Protein AF-A0A382UKV9-F1 (afdb_monomer_lite)

Sequence (98 aa):
MVANATGVSQAVAVSSGTSGLHAALVAVGVGRDDLVVLPSFTFIASANAIAYCGASPWLFDVTEESWTLDPALLTKHFETETYQKNGRLIHKETGRRV

Structure (mmCIF, N/CA/C/O backbone):
data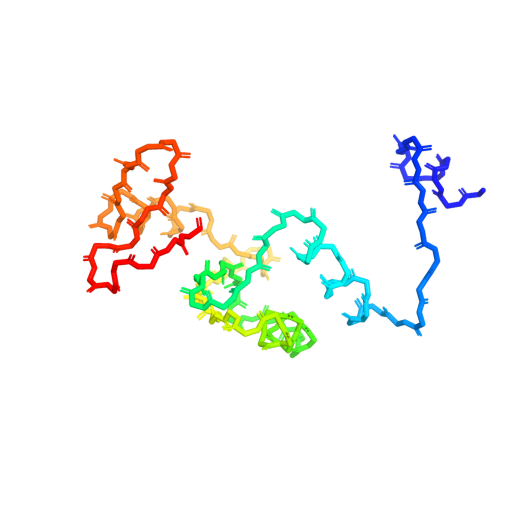_AF-A0A382UKV9-F1
#
_entry.id   AF-A0A382UKV9-F1
#
loop_
_atom_site.group_PDB
_atom_site.id
_atom_site.type_symbol
_atom_site.label_atom_id
_atom_site.label_alt_id
_atom_site.label_comp_id
_atom_site.label_asym_id
_atom_site.label_entity_id
_atom_site.label_seq_id
_atom_site.pdbx_PDB_ins_code
_atom_site.Cartn_x
_atom_site.Cartn_y
_atom_site.Cartn_z
_atom_site.occupancy
_atom_site.B_iso_or_equiv
_atom_site.auth_seq_id
_atom_site.auth_comp_id
_atom_site.auth_asym_id
_atom_site.auth_atom_id
_atom_site.pdbx_PDB_model_num
ATOM 1 N N . MET A 1 1 ? 12.023 -14.989 -18.933 1.00 90.56 1 MET A N 1
ATOM 2 C CA . MET A 1 1 ? 12.866 -13.772 -18.853 1.00 90.56 1 MET A CA 1
ATOM 3 C C . MET A 1 1 ? 12.563 -12.960 -17.599 1.00 90.56 1 MET A C 1
ATOM 5 O O . MET A 1 1 ? 13.440 -12.915 -16.756 1.00 90.56 1 MET A O 1
ATOM 9 N N . VAL A 1 2 ? 11.350 -12.412 -17.413 1.00 96.12 2 VAL A N 1
ATOM 10 C CA . VAL A 1 2 ? 11.018 -11.566 -16.238 1.00 96.12 2 VAL A CA 1
ATOM 11 C C . VAL A 1 2 ? 11.151 -12.301 -14.899 1.00 96.12 2 VAL A C 1
ATOM 13 O O . VAL A 1 2 ? 11.930 -11.856 -14.070 1.00 96.12 2 VAL A O 1
ATOM 16 N N . ALA A 1 3 ? 10.486 -13.452 -14.714 1.00 97.44 3 ALA A N 1
ATOM 17 C CA . ALA A 1 3 ? 10.561 -14.211 -13.453 1.00 97.44 3 ALA A CA 1
ATOM 18 C C . ALA A 1 3 ? 12.012 -14.543 -13.041 1.00 97.44 3 ALA A C 1
ATOM 20 O O . ALA A 1 3 ? 12.411 -14.334 -11.901 1.00 97.44 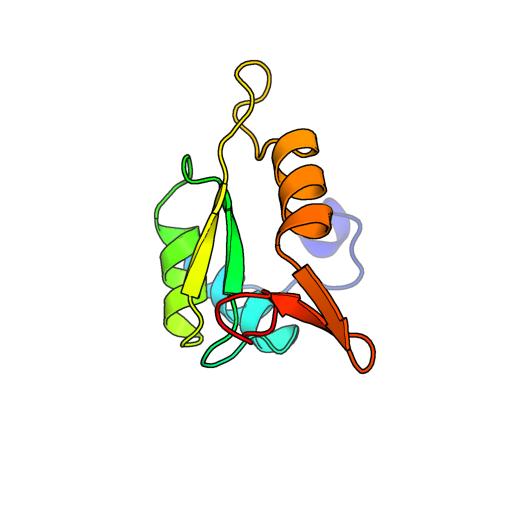3 ALA A O 1
ATOM 21 N N . ASN A 1 4 ? 12.827 -14.965 -14.015 1.00 97.38 4 ASN A N 1
ATOM 22 C CA . ASN A 1 4 ? 14.250 -15.236 -13.813 1.00 97.38 4 ASN A CA 1
ATOM 23 C C . ASN A 1 4 ? 15.051 -13.970 -13.460 1.00 97.38 4 ASN A C 1
ATOM 25 O O . ASN A 1 4 ? 15.909 -14.017 -12.589 1.00 97.38 4 ASN A O 1
ATOM 29 N N . ALA A 1 5 ? 14.774 -12.840 -14.118 1.00 97.62 5 ALA A N 1
ATOM 30 C CA . ALA A 1 5 ? 15.474 -11.578 -13.873 1.00 97.62 5 ALA A CA 1
ATOM 31 C C . ALA A 1 5 ? 15.172 -10.982 -12.487 1.00 97.62 5 ALA A C 1
ATOM 33 O O . ALA A 1 5 ? 16.024 -10.302 -11.925 1.00 97.62 5 ALA A O 1
ATOM 34 N N . THR A 1 6 ? 13.985 -11.237 -11.932 1.00 96.69 6 THR A N 1
ATOM 35 C CA . THR A 1 6 ? 13.578 -10.750 -10.603 1.00 96.69 6 THR A CA 1
ATOM 36 C C . THR A 1 6 ? 13.789 -11.776 -9.486 1.00 96.69 6 THR A C 1
ATOM 38 O O . THR A 1 6 ? 13.447 -11.494 -8.343 1.00 96.69 6 THR A O 1
ATOM 41 N N . GLY A 1 7 ? 14.312 -12.970 -9.792 1.00 97.12 7 GLY A N 1
ATOM 42 C CA . GLY A 1 7 ? 14.559 -14.026 -8.802 1.00 97.12 7 GLY A CA 1
ATOM 43 C C . GLY A 1 7 ? 13.297 -14.652 -8.192 1.00 97.12 7 GLY A C 1
ATOM 44 O O . GLY A 1 7 ? 13.368 -15.235 -7.114 1.00 97.12 7 GLY A O 1
ATOM 45 N N . VAL A 1 8 ? 12.142 -14.537 -8.856 1.00 97.00 8 VAL A N 1
ATOM 46 C CA . VAL A 1 8 ? 10.860 -15.093 -8.383 1.00 97.00 8 VAL A CA 1
ATOM 47 C C . VAL A 1 8 ? 10.494 -16.360 -9.157 1.00 97.00 8 VAL A C 1
ATOM 49 O O . VAL A 1 8 ? 10.909 -16.547 -10.301 1.00 97.00 8 VAL A O 1
ATOM 52 N N . SER A 1 9 ? 9.666 -17.226 -8.568 1.00 96.88 9 SER A N 1
ATOM 53 C CA . SER A 1 9 ? 9.217 -18.468 -9.219 1.00 96.88 9 SER A CA 1
ATOM 54 C C . SER A 1 9 ? 8.264 -18.226 -10.393 1.00 96.88 9 SER A C 1
ATOM 56 O O . SER A 1 9 ? 8.259 -18.995 -11.354 1.00 96.88 9 SER A O 1
ATOM 58 N N . GLN A 1 10 ? 7.446 -17.171 -10.327 1.00 96.44 10 GLN A N 1
ATOM 59 C CA . GLN A 1 10 ? 6.399 -16.876 -11.304 1.00 96.44 10 GLN A CA 1
ATOM 60 C C . GLN A 1 10 ? 6.281 -15.371 -11.563 1.00 96.44 10 GLN A C 1
ATOM 62 O O . GLN A 1 10 ? 6.423 -14.559 -10.654 1.00 96.44 10 GLN A O 1
ATOM 67 N N . ALA A 1 11 ? 5.978 -15.004 -12.808 1.00 96.88 11 ALA A N 1
ATOM 68 C CA . ALA A 1 11 ? 5.655 -13.638 -13.207 1.00 96.88 11 ALA A CA 1
ATOM 69 C C . ALA A 1 11 ? 4.438 -13.656 -14.138 1.00 96.88 11 ALA A C 1
ATOM 71 O O . ALA A 1 11 ? 4.321 -14.546 -14.982 1.00 96.88 11 ALA A O 1
ATOM 72 N N . VAL A 1 12 ? 3.556 -12.667 -13.999 1.00 96.62 12 VAL A N 1
ATOM 73 C CA . VAL A 1 12 ? 2.321 -12.545 -14.785 1.00 96.62 12 VAL A CA 1
ATOM 74 C C . VAL A 1 12 ? 2.375 -11.257 -15.598 1.00 96.62 12 VAL A C 1
ATOM 76 O O . VAL A 1 12 ? 2.602 -10.181 -15.049 1.00 96.62 12 VAL A O 1
ATOM 79 N N . ALA A 1 13 ? 2.180 -11.366 -16.913 1.00 97.38 13 ALA A N 1
ATOM 80 C CA . ALA A 1 13 ? 2.070 -10.205 -17.787 1.00 97.38 13 ALA A CA 1
ATOM 81 C C . ALA A 1 13 ? 0.669 -9.586 -17.670 1.00 97.38 13 ALA A C 1
ATOM 83 O O . ALA A 1 13 ? -0.334 -10.297 -17.680 1.00 97.38 13 ALA A O 1
ATOM 84 N N . VAL A 1 14 ? 0.611 -8.259 -17.582 1.00 97.69 14 VAL A N 1
ATOM 85 C CA . VAL A 1 14 ? -0.622 -7.475 -17.429 1.00 97.69 14 VAL A CA 1
ATOM 86 C C . VAL A 1 14 ? -0.609 -6.280 -18.384 1.00 97.69 14 VAL A C 1
ATOM 88 O O . VAL A 1 14 ? 0.438 -5.924 -18.924 1.00 97.69 14 VAL A O 1
ATOM 91 N N . SER A 1 15 ? -1.762 -5.643 -18.598 1.00 97.75 15 SER A N 1
ATOM 92 C CA . SER A 1 15 ? -1.909 -4.551 -19.572 1.00 97.75 15 SER A CA 1
ATOM 93 C C . SER A 1 15 ? -1.271 -3.224 -19.139 1.00 97.75 15 SER A C 1
ATOM 95 O O . SER A 1 15 ? -1.023 -2.364 -19.978 1.00 97.75 15 SER A O 1
ATOM 97 N N . SER A 1 16 ? -1.038 -3.020 -17.839 1.00 98.00 16 SER A N 1
ATOM 98 C CA . SER A 1 16 ? -0.409 -1.818 -17.267 1.00 98.00 16 SER A CA 1
ATOM 99 C C . SER A 1 16 ? 0.053 -2.035 -15.820 1.00 98.00 16 SER A C 1
ATOM 101 O O . SER A 1 16 ? -0.426 -2.949 -15.143 1.00 98.00 16 SER A O 1
ATOM 103 N N . GLY A 1 17 ? 0.908 -1.147 -15.297 1.00 97.25 17 GLY A N 1
ATOM 104 C CA . GLY A 1 17 ? 1.304 -1.158 -13.880 1.00 97.25 17 GLY A CA 1
ATOM 105 C C . GLY A 1 17 ? 0.110 -1.056 -12.921 1.00 97.25 17 GLY A C 1
ATOM 106 O O . GLY A 1 17 ? 0.028 -1.816 -11.962 1.00 97.25 17 GLY A O 1
ATOM 107 N N . THR A 1 18 ? -0.880 -0.211 -13.235 1.00 98.31 18 THR A N 1
ATOM 108 C CA . THR A 1 18 ? -2.124 -0.097 -12.454 1.00 98.31 18 THR A CA 1
ATOM 109 C C . THR A 1 18 ? -2.901 -1.412 -12.419 1.00 98.31 18 THR A C 1
ATOM 111 O O . THR A 1 18 ? -3.356 -1.825 -11.356 1.00 98.31 18 THR A O 1
ATOM 114 N N . SER A 1 19 ? -3.027 -2.103 -13.562 1.00 98.38 19 SER A N 1
ATOM 115 C CA . SER A 1 19 ? -3.691 -3.415 -13.602 1.00 98.38 19 SER A CA 1
ATOM 116 C C . SER A 1 19 ? -2.914 -4.481 -12.824 1.00 98.38 19 SER A C 1
ATOM 118 O O . SER A 1 19 ? -3.531 -5.346 -12.212 1.00 98.38 19 SER A O 1
ATOM 120 N N . GLY A 1 20 ? -1.579 -4.379 -12.784 1.00 98.44 20 GLY A N 1
ATOM 121 C CA . GLY A 1 20 ? -0.721 -5.245 -11.977 1.00 98.44 20 GLY A CA 1
ATOM 122 C C . GLY A 1 20 ? -0.935 -5.049 -10.480 1.00 98.44 20 GLY A C 1
ATOM 123 O O . GLY A 1 20 ? -1.161 -6.026 -9.773 1.00 98.44 20 GLY A O 1
ATOM 124 N N . LEU A 1 21 ? -0.940 -3.797 -10.008 1.00 98.44 21 LEU A N 1
ATOM 125 C CA . LEU A 1 21 ? -1.240 -3.475 -8.608 1.00 98.44 21 LEU A CA 1
ATOM 126 C C . LEU A 1 21 ? -2.645 -3.943 -8.219 1.00 98.44 21 LEU A C 1
ATOM 128 O O . LEU A 1 21 ? -2.811 -4.592 -7.192 1.00 98.44 21 LEU A O 1
ATOM 132 N N . HIS A 1 22 ? -3.645 -3.678 -9.062 1.00 98.56 22 HIS A N 1
ATOM 133 C CA . HIS A 1 22 ? -5.015 -4.116 -8.811 1.00 98.56 22 HIS A CA 1
ATOM 134 C C . HIS A 1 22 ? -5.119 -5.648 -8.724 1.00 98.56 22 HIS A C 1
ATOM 136 O O . HIS A 1 22 ? -5.669 -6.171 -7.758 1.00 98.56 22 HIS A O 1
ATOM 142 N N . ALA A 1 23 ? -4.539 -6.378 -9.684 1.00 98.44 23 ALA A N 1
ATOM 143 C CA . ALA A 1 23 ? -4.539 -7.839 -9.671 1.00 98.44 23 ALA A CA 1
ATOM 144 C C . ALA A 1 23 ? -3.820 -8.409 -8.437 1.00 98.44 23 ALA A C 1
ATOM 146 O O . ALA A 1 23 ? -4.306 -9.368 -7.840 1.00 98.44 23 ALA A O 1
ATOM 147 N N . ALA A 1 24 ? -2.699 -7.806 -8.029 1.00 98.31 24 ALA A N 1
ATOM 148 C CA . ALA A 1 24 ? -1.959 -8.216 -6.840 1.00 98.31 24 ALA A CA 1
ATOM 149 C C . ALA A 1 24 ? -2.777 -8.021 -5.553 1.00 98.31 24 ALA A C 1
ATOM 151 O O . ALA A 1 24 ? -2.844 -8.937 -4.737 1.00 98.31 24 ALA A O 1
ATOM 152 N N . LEU A 1 25 ? -3.440 -6.870 -5.395 1.00 98.56 25 LEU A N 1
ATOM 153 C CA . LEU A 1 25 ? -4.295 -6.579 -4.238 1.00 98.56 25 LEU A CA 1
ATOM 154 C C . LEU A 1 25 ? -5.466 -7.567 -4.135 1.00 98.56 25 LEU A C 1
ATOM 156 O O . LEU A 1 25 ? -5.698 -8.141 -3.069 1.00 98.56 25 LEU A O 1
ATOM 160 N N . VAL A 1 26 ? -6.153 -7.836 -5.250 1.00 98.38 26 VAL A N 1
ATOM 161 C CA . VAL A 1 26 ? -7.233 -8.836 -5.299 1.00 98.38 26 VAL A CA 1
ATOM 162 C C . VAL A 1 26 ? -6.708 -10.230 -4.944 1.00 98.38 26 VAL A C 1
ATOM 164 O O . VAL A 1 26 ? -7.342 -10.947 -4.172 1.00 98.38 26 VAL A O 1
ATOM 167 N N . ALA A 1 27 ? -5.534 -10.613 -5.455 1.00 98.12 27 ALA A N 1
ATOM 168 C CA . ALA A 1 27 ? -4.943 -11.927 -5.201 1.00 98.12 27 ALA A CA 1
ATOM 169 C C . ALA A 1 27 ? -4.586 -12.160 -3.722 1.00 98.12 27 ALA A C 1
ATOM 171 O O . ALA A 1 27 ? -4.724 -13.283 -3.240 1.00 98.12 27 ALA A O 1
ATOM 172 N N . VAL A 1 28 ? -4.172 -11.119 -2.989 1.00 97.06 28 VAL A N 1
ATOM 173 C CA . VAL A 1 28 ? -3.909 -11.205 -1.536 1.00 97.06 28 VAL A CA 1
ATOM 174 C C . VAL A 1 28 ? -5.163 -10.975 -0.680 1.00 97.06 28 VAL A C 1
ATOM 176 O O . VAL A 1 28 ? -5.092 -10.968 0.548 1.00 97.06 28 VAL A O 1
ATOM 179 N N . GLY A 1 29 ? -6.329 -10.836 -1.316 1.00 97.81 29 GLY A N 1
ATOM 180 C CA . GLY A 1 29 ? -7.625 -10.774 -0.651 1.00 97.81 29 GLY A CA 1
ATOM 181 C C . GLY A 1 29 ? -7.995 -9.401 -0.097 1.00 97.81 29 GLY A C 1
ATOM 182 O O . GLY A 1 29 ? -8.809 -9.347 0.828 1.00 97.81 29 GLY A O 1
ATOM 183 N N . VAL A 1 30 ? -7.420 -8.315 -0.626 1.00 98.56 30 VAL A N 1
ATOM 184 C CA . VAL A 1 30 ? -7.913 -6.952 -0.368 1.00 98.56 30 VAL A CA 1
ATOM 185 C C . VAL A 1 30 ? -9.288 -6.796 -1.008 1.00 98.56 30 VAL A C 1
ATOM 187 O O . VAL A 1 30 ? -9.518 -7.227 -2.139 1.00 98.56 30 VAL A O 1
ATOM 190 N N . GLY A 1 31 ? -10.211 -6.179 -0.285 1.00 97.81 31 GLY A N 1
ATOM 191 C CA . GLY A 1 31 ? -11.578 -5.996 -0.733 1.00 97.81 31 GLY A CA 1
ATOM 192 C C . GLY A 1 31 ? -12.252 -4.786 -0.111 1.00 97.81 31 GLY A C 1
ATOM 193 O O . GLY A 1 31 ? -11.623 -3.903 0.473 1.00 97.81 31 GLY A O 1
ATOM 194 N N . ARG A 1 32 ? -13.574 -4.747 -0.274 1.00 98.31 32 ARG A N 1
ATOM 195 C CA . ARG A 1 32 ? -14.400 -3.642 0.204 1.00 98.31 32 ARG A CA 1
ATOM 196 C C . ARG A 1 32 ? -14.177 -3.390 1.696 1.00 98.31 32 ARG A C 1
ATOM 198 O O . ARG A 1 32 ? -14.151 -4.330 2.482 1.00 98.31 32 ARG A O 1
ATOM 205 N N . ASP A 1 33 ? -14.078 -2.111 2.045 1.00 96.75 33 ASP A N 1
ATOM 206 C CA . ASP A 1 33 ? -13.902 -1.606 3.412 1.00 96.75 33 ASP A CA 1
ATOM 207 C C . ASP A 1 33 ? -12.555 -1.905 4.086 1.00 96.75 33 ASP A C 1
ATOM 209 O O . ASP A 1 33 ? -12.374 -1.509 5.235 1.00 96.75 33 ASP A O 1
ATOM 213 N N . ASP A 1 34 ? -11.580 -2.500 3.397 1.00 98.69 34 ASP A N 1
ATOM 214 C CA . ASP A 1 34 ? -10.209 -2.534 3.916 1.00 98.69 34 ASP A CA 1
ATOM 215 C C . ASP A 1 34 ?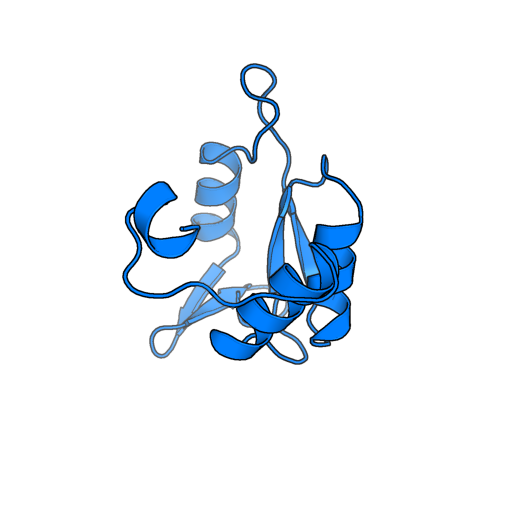 -9.561 -1.144 3.891 1.00 98.69 34 ASP A C 1
ATOM 217 O O . ASP A 1 34 ? -9.891 -0.285 3.066 1.00 98.69 34 ASP A O 1
ATOM 221 N N . LEU A 1 35 ? -8.597 -0.941 4.782 1.00 98.50 35 LEU A N 1
ATOM 222 C CA . LEU A 1 35 ? -7.623 0.138 4.734 1.00 98.50 35 LEU A CA 1
ATOM 223 C C . LEU A 1 35 ? -6.317 -0.411 4.169 1.00 98.50 35 LEU A C 1
ATOM 225 O O . LEU A 1 35 ? -5.839 -1.434 4.631 1.00 98.50 35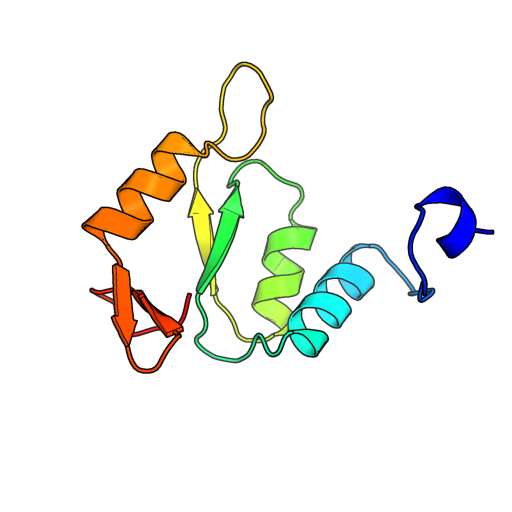 LEU A O 1
ATOM 229 N N . VAL A 1 36 ? -5.723 0.262 3.186 1.00 98.62 36 VAL A N 1
ATOM 230 C CA . VAL A 1 36 ? -4.449 -0.173 2.596 1.00 98.62 36 VAL A CA 1
ATOM 231 C C . VAL A 1 36 ? -3.418 0.931 2.736 1.00 98.62 36 VAL A C 1
ATOM 233 O O . VAL A 1 36 ? -3.628 2.047 2.261 1.00 98.62 36 VAL A O 1
ATOM 236 N N . VAL A 1 37 ? -2.299 0.601 3.375 1.00 98.50 37 VAL A N 1
ATOM 237 C CA . VAL A 1 37 ? -1.171 1.511 3.598 1.00 98.50 37 VAL A CA 1
ATOM 238 C C . VAL A 1 37 ? -0.511 1.895 2.276 1.00 98.50 37 VAL A C 1
ATOM 240 O O . VAL A 1 37 ? -0.206 1.041 1.443 1.00 98.50 37 VAL A O 1
ATOM 243 N N . LEU A 1 38 ? -0.233 3.185 2.110 1.00 98.00 38 LEU A N 1
ATOM 244 C CA . LEU A 1 38 ? 0.573 3.731 1.019 1.00 98.00 38 LEU A CA 1
ATOM 245 C C . LEU A 1 38 ? 1.173 5.090 1.421 1.00 98.00 38 LEU A C 1
ATOM 247 O O . LEU A 1 38 ? 0.560 5.813 2.211 1.00 98.00 38 LEU A O 1
ATOM 251 N N . PRO A 1 39 ? 2.318 5.490 0.842 1.00 98.19 39 PRO A N 1
ATOM 252 C CA . PRO A 1 39 ? 2.795 6.857 0.977 1.00 98.19 39 PRO A CA 1
ATOM 253 C C . PRO A 1 39 ? 1.893 7.834 0.207 1.00 98.19 39 PRO A C 1
ATOM 255 O O . PRO A 1 39 ? 1.424 7.528 -0.892 1.00 98.19 39 PRO A O 1
ATOM 258 N N . SER A 1 40 ? 1.683 9.027 0.760 1.00 96.94 40 SER A N 1
ATOM 259 C CA . SER A 1 40 ? 0.971 10.133 0.108 1.00 96.94 40 SER A CA 1
ATOM 260 C C . SER A 1 40 ? 1.738 10.664 -1.107 1.00 96.94 40 SER A C 1
ATOM 262 O O . SER A 1 40 ? 1.135 11.069 -2.102 1.00 96.94 40 SER A O 1
ATOM 264 N N . PHE A 1 41 ? 3.069 10.591 -1.060 1.00 98.06 41 PHE A N 1
ATOM 265 C CA . PHE A 1 41 ? 3.960 10.958 -2.150 1.00 98.06 41 PHE A CA 1
ATOM 266 C C . PHE A 1 41 ? 4.211 9.764 -3.088 1.00 98.06 41 PHE A C 1
ATOM 268 O O . PHE A 1 41 ? 5.172 9.009 -2.951 1.00 98.06 41 PHE A O 1
ATOM 275 N N . THR A 1 42 ? 3.305 9.550 -4.045 1.00 98.00 42 THR A N 1
ATOM 276 C CA . THR A 1 42 ? 3.409 8.496 -5.070 1.00 98.00 42 THR A CA 1
ATOM 277 C C . THR A 1 42 ? 2.598 8.855 -6.318 1.00 98.00 42 THR A C 1
ATOM 279 O O . THR A 1 42 ? 1.798 9.791 -6.312 1.00 98.00 42 THR A O 1
ATOM 282 N N . PHE A 1 43 ? 2.767 8.109 -7.412 1.00 98.19 43 PHE A N 1
ATOM 283 C CA . PHE A 1 43 ? 1.886 8.252 -8.571 1.00 98.19 43 PHE A CA 1
ATOM 284 C C . PHE A 1 43 ? 0.487 7.692 -8.264 1.00 98.19 43 PHE A C 1
ATOM 286 O O . PHE A 1 43 ? 0.345 6.640 -7.640 1.00 98.19 43 PHE A O 1
ATOM 293 N N . ILE A 1 44 ? -0.559 8.355 -8.769 1.00 98.31 44 ILE A N 1
ATOM 294 C CA . ILE A 1 44 ? -1.967 8.078 -8.424 1.00 98.31 44 ILE A CA 1
ATOM 295 C C . ILE A 1 44 ? -2.421 6.632 -8.697 1.00 98.31 44 ILE A C 1
ATOM 297 O O . ILE A 1 44 ? -3.388 6.164 -8.098 1.00 98.31 44 ILE A O 1
ATOM 301 N N . ALA A 1 45 ? -1.719 5.896 -9.568 1.00 98.44 45 ALA A N 1
ATOM 302 C CA . ALA A 1 45 ? -2.002 4.488 -9.846 1.00 98.44 45 ALA A CA 1
ATOM 303 C C . ALA A 1 45 ? -2.066 3.619 -8.577 1.00 98.44 45 ALA A C 1
ATOM 305 O O . ALA A 1 45 ? -2.899 2.715 -8.526 1.00 98.44 45 ALA A O 1
ATOM 306 N N . SER A 1 46 ? -1.247 3.916 -7.561 1.00 98.38 46 SER A N 1
ATOM 307 C CA . SER A 1 46 ? -1.241 3.208 -6.274 1.00 98.38 46 SER A CA 1
ATOM 308 C C . SER A 1 46 ? -2.587 3.331 -5.553 1.00 98.38 46 SER A C 1
ATOM 310 O O . SER A 1 46 ? -3.210 2.326 -5.214 1.00 98.38 46 SER A O 1
ATOM 312 N N . ALA A 1 47 ? -3.087 4.560 -5.394 1.00 98.50 47 ALA A N 1
ATOM 313 C CA . ALA A 1 47 ? -4.375 4.823 -4.752 1.00 98.50 47 ALA A CA 1
ATOM 314 C C . ALA A 1 47 ? -5.557 4.312 -5.593 1.00 98.50 47 ALA A C 1
ATOM 316 O O . ALA A 1 47 ? -6.507 3.749 -5.051 1.00 98.50 47 ALA A O 1
ATOM 317 N N . ASN A 1 48 ? -5.484 4.445 -6.922 1.00 98.38 48 ASN A N 1
ATOM 318 C CA . ASN A 1 48 ? -6.527 3.949 -7.820 1.00 98.38 48 ASN A CA 1
ATOM 319 C C . ASN A 1 48 ? -6.663 2.423 -7.755 1.00 98.38 48 ASN A C 1
ATOM 321 O O . ASN A 1 48 ? -7.781 1.923 -7.704 1.00 98.38 48 ASN A O 1
ATOM 325 N N . ALA A 1 49 ? -5.552 1.681 -7.709 1.00 98.69 49 ALA A N 1
ATOM 326 C CA . ALA A 1 49 ? -5.587 0.224 -7.582 1.00 98.69 49 ALA A CA 1
ATOM 327 C C . ALA A 1 49 ? -6.283 -0.234 -6.286 1.00 98.69 49 ALA A C 1
ATOM 329 O O . ALA A 1 49 ? -7.070 -1.181 -6.317 1.00 98.69 49 ALA A O 1
ATOM 330 N N . ILE A 1 50 ? -6.052 0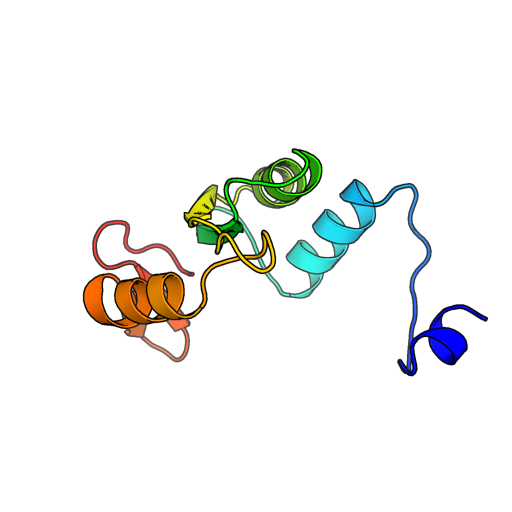.475 -5.174 1.00 98.75 50 ILE A N 1
ATOM 331 C CA . ILE A 1 50 ? -6.748 0.253 -3.895 1.00 98.75 50 ILE A CA 1
ATOM 332 C C . ILE A 1 50 ? -8.248 0.543 -4.047 1.00 98.75 50 ILE A C 1
ATOM 334 O O . ILE A 1 50 ? -9.082 -0.296 -3.704 1.00 98.75 50 ILE A O 1
ATOM 338 N N . ALA A 1 51 ? -8.599 1.696 -4.622 1.00 98.38 51 ALA A N 1
ATOM 339 C CA . ALA A 1 51 ? -9.990 2.097 -4.820 1.00 98.38 51 ALA A CA 1
ATOM 340 C C . ALA A 1 51 ? -10.766 1.127 -5.730 1.00 98.38 51 ALA A C 1
ATOM 342 O O . ALA A 1 51 ? -11.939 0.852 -5.477 1.00 98.38 51 ALA A O 1
ATOM 343 N N . TYR A 1 52 ? -10.121 0.551 -6.751 1.00 98.50 52 TYR A N 1
ATOM 344 C CA . TYR A 1 52 ? -10.734 -0.457 -7.626 1.00 98.50 52 TYR A CA 1
ATOM 345 C C . TYR A 1 52 ? -11.116 -1.747 -6.885 1.00 98.50 52 TYR A C 1
ATOM 347 O O . TYR A 1 52 ? -12.083 -2.397 -7.276 1.00 98.50 52 TYR A O 1
ATOM 355 N N . CYS A 1 53 ? -10.446 -2.067 -5.771 1.00 98.50 53 CYS A N 1
ATOM 356 C CA . CYS A 1 53 ? -10.830 -3.176 -4.890 1.00 98.50 53 CYS A CA 1
ATOM 357 C C . CYS A 1 53 ? -12.048 -2.847 -3.998 1.00 98.50 53 CYS A C 1
ATOM 359 O O . CYS A 1 53 ? -12.547 -3.714 -3.280 1.00 98.50 53 CYS A O 1
ATOM 361 N N . GLY A 1 54 ? -12.517 -1.592 -3.988 1.00 98.31 54 GLY A N 1
ATOM 362 C CA . GLY A 1 54 ? -13.479 -1.076 -3.009 1.00 98.31 54 GLY A CA 1
ATOM 363 C C . GLY A 1 54 ? -12.867 -0.778 -1.632 1.00 98.31 54 GLY A C 1
ATOM 364 O O . GLY A 1 54 ? -13.609 -0.488 -0.691 1.00 98.31 54 GLY A O 1
ATOM 365 N N . ALA A 1 55 ? -11.540 -0.864 -1.512 1.00 98.69 55 ALA A N 1
ATOM 366 C CA . ALA A 1 55 ? -10.783 -0.523 -0.313 1.00 98.69 55 ALA A CA 1
ATOM 367 C C . ALA A 1 55 ? -10.509 0.989 -0.244 1.00 98.69 55 ALA A C 1
ATOM 369 O O . ALA A 1 55 ? -10.804 1.746 -1.172 1.00 98.69 55 ALA A O 1
ATOM 370 N N . SER A 1 56 ? -9.952 1.452 0.872 1.00 98.56 56 SER A N 1
ATOM 371 C CA . SER A 1 56 ? -9.608 2.855 1.102 1.00 98.56 56 SER A CA 1
ATOM 372 C C . SER A 1 56 ? -8.106 3.028 1.362 1.00 98.56 56 SER A C 1
ATOM 374 O O . SER A 1 56 ? -7.542 2.301 2.179 1.00 98.56 56 SER A O 1
ATOM 376 N N . PRO A 1 57 ? -7.443 3.992 0.704 1.00 98.25 57 PRO A N 1
ATOM 37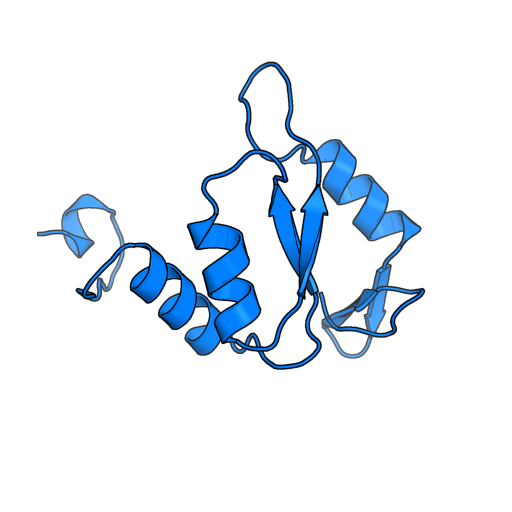7 C CA . PRO A 1 57 ? -6.058 4.345 1.002 1.00 98.25 57 PRO A CA 1
ATOM 378 C C . PRO A 1 57 ? -5.908 4.864 2.449 1.00 98.25 57 PRO A C 1
ATOM 380 O O . PRO A 1 57 ? -6.637 5.772 2.847 1.00 98.25 57 PRO A O 1
ATOM 383 N N . TRP A 1 58 ? -4.960 4.326 3.222 1.00 98.31 58 TRP A N 1
ATOM 384 C CA . TRP A 1 58 ? -4.508 4.885 4.502 1.00 98.31 58 TRP A CA 1
ATOM 385 C C . TRP A 1 58 ? -3.139 5.529 4.280 1.00 98.31 58 TRP A C 1
ATOM 387 O O . TRP A 1 58 ? -2.142 4.834 4.093 1.00 98.31 58 TRP A O 1
ATOM 397 N N . LEU A 1 59 ? -3.135 6.858 4.171 1.00 98.19 59 LEU A N 1
ATOM 398 C CA . LEU A 1 59 ? -2.000 7.637 3.677 1.00 98.19 59 LEU A CA 1
ATOM 399 C C . LEU A 1 59 ? -0.981 7.920 4.781 1.00 98.19 59 LEU A C 1
ATOM 401 O O . LEU A 1 59 ? -1.346 8.367 5.865 1.00 98.19 59 LEU A O 1
ATOM 405 N N . PHE A 1 60 ? 0.293 7.736 4.450 1.00 98.44 60 PHE A N 1
ATOM 406 C CA . PHE A 1 60 ? 1.435 7.996 5.325 1.00 98.44 60 PHE A CA 1
ATOM 407 C C . PHE A 1 60 ? 2.454 8.900 4.641 1.00 98.44 60 PHE A C 1
ATOM 409 O O . PHE A 1 60 ? 2.496 8.981 3.414 1.00 98.44 60 PHE A O 1
ATOM 416 N N . ASP A 1 61 ? 3.280 9.576 5.429 1.00 98.25 61 ASP A N 1
ATOM 417 C CA . ASP A 1 61 ? 4.333 10.432 4.893 1.00 98.25 61 ASP A CA 1
ATOM 418 C C . ASP A 1 61 ? 5.569 9.635 4.440 1.00 98.25 61 ASP A C 1
ATOM 420 O O . ASP A 1 61 ? 5.678 8.420 4.658 1.00 98.25 61 ASP A O 1
ATOM 424 N N . VAL A 1 62 ? 6.492 10.331 3.784 1.00 98.50 62 VAL A N 1
ATOM 425 C CA . VAL A 1 62 ? 7.785 9.809 3.334 1.00 98.50 62 VAL A CA 1
ATOM 426 C C . VAL A 1 62 ? 8.941 10.424 4.115 1.00 98.50 62 VAL A C 1
ATOM 428 O O . VAL A 1 62 ? 8.793 11.485 4.714 1.00 98.50 62 VAL A O 1
ATOM 431 N N . THR A 1 63 ? 10.111 9.783 4.087 1.00 98.31 63 THR A N 1
ATOM 432 C CA . THR A 1 63 ? 11.333 10.398 4.630 1.00 98.31 63 THR A CA 1
ATOM 433 C C . THR A 1 63 ? 12.014 11.285 3.586 1.00 98.31 63 THR A C 1
ATOM 435 O O . THR A 1 63 ? 11.941 11.019 2.382 1.00 98.31 63 THR A O 1
ATOM 438 N N . GLU A 1 64 ? 12.706 12.334 4.031 1.00 97.25 64 GLU A N 1
ATOM 439 C CA . GLU A 1 64 ? 13.412 13.268 3.142 1.00 97.25 64 GLU A CA 1
ATOM 440 C C . GLU A 1 64 ? 14.628 12.627 2.455 1.00 97.25 64 GLU A C 1
ATOM 442 O O . GLU A 1 64 ? 15.042 13.067 1.381 1.00 97.25 64 GLU A O 1
ATOM 447 N N . GLU A 1 65 ? 15.199 11.574 3.045 1.00 97.31 65 GLU A N 1
ATOM 448 C CA . GLU A 1 65 ? 16.397 10.907 2.535 1.00 97.31 65 GLU A CA 1
ATOM 449 C C . GLU A 1 65 ? 16.093 9.990 1.350 1.00 97.31 65 GLU A C 1
ATOM 451 O O . GLU A 1 65 ? 16.855 9.962 0.384 1.00 97.31 65 GLU A O 1
ATOM 456 N N . SER A 1 66 ? 15.005 9.214 1.421 1.00 97.06 66 SER A N 1
ATOM 457 C CA . SER A 1 66 ? 14.679 8.196 0.413 1.00 97.06 66 SER A CA 1
ATOM 458 C C . SER A 1 66 ? 13.450 8.529 -0.423 1.00 97.06 66 SER A C 1
ATOM 460 O O . SER A 1 66 ? 13.270 7.938 -1.488 1.00 97.06 66 SER A O 1
ATOM 462 N N . TRP A 1 67 ? 12.596 9.436 0.062 1.00 97.56 67 TRP A N 1
ATOM 463 C CA . TRP A 1 67 ? 11.309 9.789 -0.539 1.00 97.56 67 TRP A CA 1
ATOM 464 C C . TRP A 1 67 ? 10.371 8.574 -0.611 1.00 97.56 67 TRP A C 1
ATOM 466 O O . TRP A 1 67 ? 9.459 8.503 -1.435 1.00 97.56 67 TRP A O 1
ATOM 476 N N . THR A 1 68 ? 10.607 7.596 0.269 1.00 97.94 68 THR A N 1
ATOM 477 C CA . THR A 1 68 ? 9.776 6.407 0.460 1.00 97.94 68 THR A CA 1
ATOM 478 C C . THR A 1 68 ? 9.038 6.489 1.785 1.00 97.94 68 THR A C 1
ATOM 480 O O . THR A 1 68 ? 9.450 7.227 2.674 1.00 97.94 68 THR A O 1
ATOM 483 N N . LEU A 1 69 ? 7.984 5.682 1.920 1.00 98.31 69 LEU A N 1
ATOM 484 C CA . LEU A 1 69 ? 7.193 5.521 3.142 1.00 98.31 69 LEU A CA 1
ATOM 485 C C . LEU A 1 69 ? 8.064 5.520 4.408 1.00 98.31 69 LEU A C 1
ATOM 487 O O . LEU A 1 69 ? 8.991 4.714 4.493 1.00 98.31 69 LEU A O 1
ATOM 491 N N . ASP A 1 70 ? 7.740 6.384 5.372 1.00 98.44 70 ASP A N 1
ATOM 492 C CA . ASP A 1 70 ? 8.437 6.449 6.659 1.00 98.44 70 ASP A CA 1
ATOM 493 C C . ASP A 1 70 ? 8.066 5.230 7.536 1.00 98.44 70 ASP A C 1
ATOM 495 O O . ASP A 1 70 ? 6.924 5.118 8.007 1.00 98.44 70 ASP A O 1
ATOM 499 N N . PRO A 1 71 ? 9.009 4.300 7.791 1.00 97.69 71 PRO A N 1
ATOM 500 C CA . PRO A 1 71 ? 8.731 3.106 8.582 1.00 97.69 71 PRO A CA 1
ATOM 501 C C . PRO A 1 71 ? 8.539 3.406 10.075 1.00 97.69 71 PRO A C 1
ATOM 503 O O . PRO A 1 71 ? 7.813 2.672 10.752 1.00 97.69 71 PRO A O 1
ATOM 506 N N . ALA A 1 72 ? 9.162 4.461 10.609 1.00 98.06 72 ALA A N 1
ATOM 507 C CA . ALA A 1 72 ? 9.008 4.855 12.005 1.00 98.06 72 ALA A CA 1
ATOM 508 C C . ALA A 1 72 ? 7.619 5.461 12.236 1.00 98.06 72 ALA A C 1
ATOM 510 O O . ALA A 1 72 ? 6.936 5.097 13.199 1.00 98.06 72 ALA A O 1
ATOM 511 N N . LEU A 1 73 ? 7.162 6.308 11.309 1.00 98.12 73 LEU A N 1
ATOM 512 C CA . LEU A 1 73 ? 5.797 6.828 11.305 1.00 98.12 73 LEU A CA 1
ATOM 513 C C . LEU A 1 73 ? 4.773 5.692 11.214 1.00 98.12 73 LEU A C 1
ATOM 515 O O . LEU A 1 73 ? 3.834 5.655 12.013 1.00 98.12 73 LEU A O 1
ATOM 519 N N . LEU A 1 74 ? 4.969 4.749 10.286 1.00 98.00 74 LEU A N 1
ATOM 520 C CA . LEU A 1 74 ? 4.080 3.600 10.112 1.00 98.00 74 LEU A CA 1
ATOM 521 C C . LEU A 1 74 ? 3.994 2.749 11.386 1.00 98.00 74 LEU A C 1
ATOM 523 O O . LEU A 1 74 ? 2.897 2.438 11.849 1.00 98.00 74 LEU A O 1
ATOM 527 N N . THR A 1 75 ? 5.145 2.415 11.977 1.00 98.38 75 THR A N 1
ATOM 528 C CA . THR A 1 75 ? 5.221 1.613 13.209 1.00 98.38 75 THR A CA 1
ATOM 529 C C . THR A 1 75 ? 4.456 2.286 14.342 1.00 98.38 75 THR A C 1
ATOM 531 O O . THR A 1 75 ? 3.616 1.650 14.979 1.00 98.38 75 THR A O 1
ATOM 534 N N . LYS A 1 76 ? 4.668 3.595 14.534 1.00 98.50 76 LYS A N 1
ATOM 535 C CA . LYS A 1 76 ? 3.959 4.378 15.548 1.00 98.50 76 LYS A CA 1
ATOM 536 C C . LYS A 1 76 ? 2.441 4.279 15.381 1.00 98.50 76 LYS A C 1
ATOM 538 O O . LYS A 1 76 ? 1.758 3.992 16.357 1.00 98.50 76 LYS A O 1
ATOM 543 N N . HIS A 1 77 ? 1.913 4.459 14.168 1.00 98.12 77 HIS A N 1
ATOM 544 C CA . HIS A 1 77 ? 0.465 4.379 13.929 1.00 98.12 77 HIS A CA 1
ATOM 545 C C . HIS A 1 77 ? -0.072 2.961 14.114 1.00 98.12 77 HIS A C 1
ATOM 547 O O . HIS A 1 77 ? -1.165 2.784 14.646 1.00 98.12 77 HIS A O 1
ATOM 553 N N . PHE A 1 78 ? 0.680 1.926 13.738 1.00 97.88 78 PHE A N 1
ATOM 554 C CA . PHE A 1 78 ? 0.261 0.552 14.013 1.00 97.88 78 PHE A CA 1
ATOM 555 C C . PHE A 1 78 ? 0.123 0.318 15.525 1.00 97.88 78 PHE A C 1
ATOM 557 O O . PHE A 1 78 ? -0.894 -0.211 15.972 1.00 97.88 78 PHE A O 1
ATOM 564 N N . GLU A 1 79 ? 1.065 0.789 16.339 1.00 98.19 79 GLU A N 1
ATOM 565 C CA . GLU A 1 79 ? 0.989 0.672 17.801 1.00 98.19 79 GLU A CA 1
ATOM 566 C C . GLU A 1 79 ? -0.156 1.507 18.408 1.00 98.19 79 GLU A C 1
ATOM 568 O O . GLU A 1 79 ? -0.918 1.033 19.263 1.00 98.19 79 GLU A O 1
ATOM 573 N N . THR A 1 80 ? -0.318 2.757 17.965 1.00 98.38 80 THR A N 1
ATOM 574 C CA . THR A 1 80 ? -1.258 3.700 18.586 1.00 98.38 80 THR A CA 1
ATOM 575 C C . THR A 1 80 ? -2.677 3.589 18.051 1.00 98.38 80 THR A C 1
ATOM 577 O O . THR A 1 80 ? -3.621 3.764 18.820 1.00 98.38 80 THR A O 1
ATOM 580 N N . GLU A 1 81 ? -2.868 3.203 16.794 1.00 98.56 81 GLU A N 1
ATOM 581 C CA . GLU A 1 81 ? -4.155 3.282 16.087 1.00 98.56 81 GLU A CA 1
ATOM 582 C C . GLU A 1 81 ? -4.700 1.925 15.653 1.00 98.56 81 GLU A C 1
ATOM 584 O O . GLU A 1 81 ? -5.831 1.851 15.183 1.00 98.56 81 GLU A O 1
ATOM 589 N N . THR A 1 82 ? -3.970 0.828 15.866 1.00 98.62 82 THR A N 1
ATOM 590 C CA . THR A 1 82 ? -4.459 -0.510 15.507 1.00 98.62 82 THR A CA 1
ATOM 591 C C . THR A 1 82 ? -4.390 -1.504 16.663 1.00 98.62 82 THR A C 1
ATOM 593 O O . THR A 1 82 ? -3.796 -1.246 17.711 1.00 98.62 82 THR A O 1
ATOM 596 N N . TYR A 1 83 ? -5.069 -2.637 16.505 1.00 98.50 83 TYR A N 1
ATOM 597 C CA . TYR A 1 83 ? -4.994 -3.782 17.407 1.00 98.50 83 TYR A CA 1
ATOM 598 C C . TYR A 1 83 ? -5.182 -5.088 16.630 1.00 98.50 83 TYR A C 1
ATOM 600 O O . TYR A 1 83 ? -5.747 -5.104 15.539 1.00 98.50 83 TYR A O 1
ATOM 608 N N . GLN A 1 84 ? -4.718 -6.200 17.197 1.00 98.00 84 GLN A N 1
ATOM 609 C CA . GLN A 1 84 ? -4.856 -7.522 16.585 1.00 98.00 84 GLN A CA 1
ATOM 610 C C . GLN A 1 84 ? -6.158 -8.202 17.025 1.00 98.00 84 GLN A C 1
ATOM 612 O O . GLN A 1 84 ? -6.452 -8.286 18.218 1.00 98.00 84 GLN A O 1
ATOM 617 N N . LYS A 1 85 ? -6.922 -8.742 16.071 1.00 97.19 85 LYS A N 1
ATOM 618 C CA . LYS A 1 85 ? -8.127 -9.548 16.325 1.00 97.19 85 LYS A CA 1
ATOM 619 C C . LYS A 1 85 ? -8.220 -10.685 15.316 1.00 97.19 85 LYS A C 1
ATOM 621 O O . LYS A 1 85 ? -8.271 -10.444 14.115 1.00 97.19 85 LYS A O 1
ATOM 626 N N . ASN A 1 86 ? -8.274 -11.930 15.795 1.00 95.69 86 ASN A N 1
ATOM 627 C CA . ASN A 1 86 ? -8.356 -13.134 14.951 1.00 95.69 86 ASN A CA 1
ATOM 628 C C . ASN A 1 86 ? -7.262 -13.195 13.860 1.00 95.69 86 ASN A C 1
ATOM 630 O O . ASN A 1 86 ? -7.542 -13.551 12.717 1.00 95.69 86 ASN A O 1
ATOM 634 N N . GLY A 1 87 ? -6.030 -12.795 14.199 1.00 95.19 87 GLY A N 1
ATOM 635 C CA . GLY A 1 87 ? -4.896 -12.771 13.265 1.00 95.19 87 GLY A CA 1
ATOM 636 C C . GLY A 1 87 ? -4.949 -11.662 12.207 1.00 95.19 87 GLY A C 1
ATOM 637 O O . GLY A 1 87 ? -4.247 -11.756 11.205 1.00 95.19 87 GLY A O 1
ATOM 638 N N . ARG A 1 88 ? -5.795 -10.641 12.391 1.00 95.81 88 ARG A N 1
ATOM 639 C CA . ARG A 1 88 ? -5.907 -9.476 11.505 1.00 95.81 88 ARG A CA 1
ATOM 640 C C . ARG A 1 88 ? -5.607 -8.195 12.270 1.00 95.81 88 ARG A C 1
ATOM 642 O O . ARG A 1 88 ? -6.066 -8.041 13.405 1.00 95.81 88 ARG A O 1
ATOM 649 N N . LEU A 1 89 ? -4.917 -7.271 11.610 1.00 97.88 89 LEU A N 1
ATOM 650 C CA . LEU A 1 89 ? -4.717 -5.916 12.102 1.00 97.88 89 LEU A CA 1
ATOM 651 C C . LEU A 1 89 ? -5.991 -5.105 11.847 1.00 97.88 89 LEU A C 1
ATOM 653 O O . LEU A 1 89 ? -6.500 -5.076 10.728 1.00 97.88 89 LEU A O 1
ATOM 657 N N . ILE A 1 90 ? -6.539 -4.494 12.891 1.00 98.50 90 ILE A N 1
ATOM 658 C CA . ILE A 1 90 ? -7.783 -3.727 12.834 1.00 98.50 90 ILE A CA 1
ATOM 659 C C . ILE A 1 90 ? -7.505 -2.300 13.284 1.00 98.50 90 ILE A C 1
ATOM 661 O O . ILE A 1 90 ? -6.949 -2.087 14.362 1.00 98.50 90 ILE A O 1
ATOM 665 N N . HIS A 1 91 ? -7.933 -1.325 12.490 1.00 98.50 91 HIS A N 1
ATOM 666 C CA . HIS A 1 91 ? -7.864 0.083 12.858 1.00 98.50 91 HIS A CA 1
ATOM 667 C C . HIS A 1 91 ? -8.901 0.404 13.950 1.00 98.50 91 HIS A C 1
ATOM 669 O O . HIS A 1 91 ? -10.078 0.054 13.828 1.00 98.50 91 HIS A O 1
ATOM 675 N N . LYS A 1 92 ? -8.466 1.048 15.038 1.00 98.44 92 LYS A N 1
ATOM 676 C CA . LYS A 1 92 ? -9.244 1.266 16.270 1.00 98.44 92 LYS A CA 1
ATOM 677 C C . LYS A 1 92 ? -10.506 2.085 16.024 1.00 98.44 92 LYS A C 1
ATOM 679 O O . LYS A 1 92 ? -11.567 1.700 16.500 1.00 98.44 92 LYS A O 1
ATOM 684 N N . GLU A 1 93 ? -10.390 3.184 15.284 1.00 97.88 93 GLU A N 1
ATOM 685 C CA . GLU A 1 93 ? -11.498 4.127 15.082 1.00 97.88 93 GLU A CA 1
ATOM 686 C C . GLU A 1 93 ? -12.519 3.618 14.060 1.00 97.88 93 GLU A C 1
ATOM 688 O O . GLU A 1 93 ? -13.725 3.703 14.270 1.00 97.88 93 GLU A O 1
ATOM 693 N N . THR A 1 94 ? -12.042 3.054 12.951 1.00 97.38 94 THR A N 1
ATOM 694 C CA . THR A 1 94 ? -12.905 2.680 11.819 1.00 97.38 94 THR A CA 1
ATOM 695 C C . THR A 1 94 ? -13.402 1.240 11.907 1.00 97.38 94 THR A C 1
ATOM 697 O O . THR A 1 94 ? -14.332 0.870 11.195 1.00 97.38 94 THR A O 1
ATOM 700 N N . GLY A 1 95 ? -12.763 0.397 12.726 1.00 97.69 95 GLY A N 1
ATOM 701 C CA . GLY A 1 95 ? -13.039 -1.040 12.795 1.00 97.69 95 GLY A CA 1
ATOM 702 C C . GLY A 1 95 ? -12.667 -1.814 11.525 1.00 97.69 95 GLY A C 1
ATOM 703 O O . GLY A 1 95 ? -12.992 -2.997 11.416 1.00 97.69 95 GLY A O 1
ATOM 704 N N . ARG A 1 96 ? -12.000 -1.166 10.564 1.00 98.12 96 ARG A N 1
ATOM 705 C CA . ARG A 1 96 ? -11.614 -1.747 9.275 1.00 98.12 96 ARG A CA 1
ATOM 706 C C . ARG A 1 96 ? -10.354 -2.596 9.404 1.00 98.12 96 ARG A C 1
ATOM 708 O O . ARG A 1 96 ? -9.487 -2.301 10.229 1.00 98.12 96 ARG A O 1
ATOM 715 N N . ARG A 1 97 ? -10.250 -3.641 8.577 1.00 98.19 97 ARG A N 1
ATOM 716 C CA . ARG A 1 97 ? -9.010 -4.412 8.430 1.00 98.19 97 ARG A CA 1
ATOM 717 C C . ARG A 1 97 ? -7.973 -3.542 7.728 1.00 98.19 97 ARG A C 1
ATOM 719 O O . ARG A 1 97 ? -8.306 -2.902 6.736 1.00 98.19 97 ARG A O 1
ATOM 726 N N . VAL A 1 98 ? -6.759 -3.548 8.263 1.00 97.38 98 VAL A N 1
ATOM 727 C CA . VAL A 1 98 ? -5.554 -2.995 7.637 1.00 97.38 98 VAL A CA 1
ATOM 728 C C . VAL A 1 98 ? -4.796 -4.124 6.949 1.00 97.38 98 VAL A C 1
ATOM 730 O O . VAL A 1 98 ? -4.703 -5.211 7.571 1.00 97.38 98 VAL A O 1
#

Organism: NCBI:txid408172

InterPro domains:
  IPR000653 DegT/DnrJ/EryC1/StrS aminotransferase [PF01041] (3-82)
  IPR000653 DegT/DnrJ/EryC1/StrS aminotransferase [PTHR30244] (3-82)
  IPR015421 Pyridoxal phosphate-dependent transferase, major domain [G3DSA:3.40.640.10] (1-92)
  IPR015424 Pyridoxal phosphate-dependent transferase [SSF53383] (2-79)

Foldseek 3Di:
DVCVVVVHPDDDDDPDPLRVLLVVCVVVPQAAQAEDEAEPPDPCSNQVSNVVRNYHYDYAHADPVPRGGDVVRVVVCQVVQWDDDPNFIAGNPSRHTD

pLDDT: mean 97.84, std 1.03, range [90.56, 98.75]

Secondary structure (DSSP, 8-state):
-HHHHTT-S-----SSHHHHHHHHHHHTT--TT-EEEEESSS-THHHHHHHHTT-EEEEE-B-TTTSSB-HHHHHHHHHHHEEEETTEEEETTT--B-

Radius of gyration: 15.11 Å; chains: 1; bounding box: 31×32×38 Å